Protein AF-A0A7Y2YPT7-F1 (afdb_monomer_lite)

Radius of gyration: 23.67 Å; chains: 1; bounding box: 69×62×36 Å

Foldseek 3Di:
DDDPDDPPPVVPPPPDDPDPPPPDDDCAPLADQVQKAFPPPRHQAWQWDHDRSDTGGDPVRHPDDDTNDMDGPDADDDDDDDDDDDADVVGDDDDDHPDDD

Secondary structure (DSSP, 8-state):
-----STTTGGGTT----PPPPSPPPS--SSS-TTEEETTTSSPPTTEEEETTEEEE-GGG--S-S---EEESS--SS-----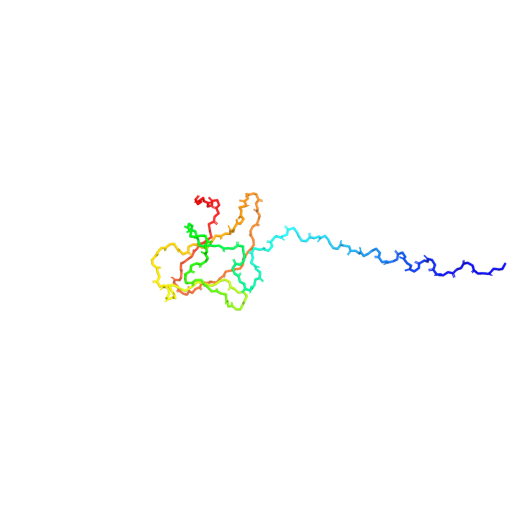-----TT-------S---

Structure (mmCIF, N/CA/C/O backbone):
data_AF-A0A7Y2YPT7-F1
#
_entry.id   AF-A0A7Y2YPT7-F1
#
loop_
_atom_site.group_PDB
_atom_site.id
_atom_site.type_symbol
_atom_site.label_atom_id
_atom_site.label_alt_id
_atom_site.label_comp_id
_atom_site.label_asym_id
_atom_site.label_entity_id
_atom_site.label_seq_id
_atom_site.pdbx_PDB_ins_code
_atom_site.Cartn_x
_atom_site.Cartn_y
_atom_site.Cartn_z
_atom_site.occupancy
_atom_site.B_iso_or_equiv
_atom_site.auth_seq_id
_atom_site.auth_comp_id
_atom_site.auth_asym_id
_atom_site.auth_atom_id
_atom_site.pdbx_PDB_model_num
ATOM 1 N N . MET A 1 1 ? -50.325 -47.249 21.429 1.00 41.34 1 MET A N 1
ATOM 2 C CA . MET A 1 1 ? -49.463 -47.703 20.314 1.00 41.34 1 MET A CA 1
ATOM 3 C C . MET A 1 1 ? -49.509 -46.638 19.232 1.00 41.34 1 MET A C 1
ATOM 5 O O . MET A 1 1 ? -50.565 -46.424 18.667 1.00 41.34 1 MET A O 1
ATOM 9 N N . ASN A 1 2 ? -48.446 -45.837 19.122 1.00 43.56 2 ASN A N 1
ATOM 10 C CA . ASN A 1 2 ? -47.490 -45.889 17.997 1.00 43.56 2 ASN A CA 1
ATOM 11 C C . ASN A 1 2 ? -48.003 -45.005 16.835 1.00 43.56 2 ASN A C 1
ATOM 13 O O . ASN A 1 2 ? -49.060 -45.284 16.304 1.00 43.56 2 ASN A O 1
ATOM 17 N N . ARG A 1 3 ? -47.346 -43.949 16.348 1.00 53.03 3 ARG A N 1
ATOM 18 C CA . ARG A 1 3 ? -45.927 -43.575 16.357 1.00 53.03 3 ARG A CA 1
ATOM 19 C C . ARG A 1 3 ? -45.821 -42.050 16.200 1.00 53.03 3 ARG A C 1
A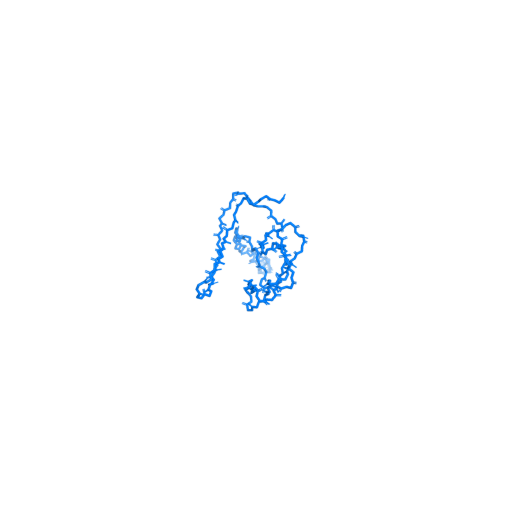TOM 21 O O . ARG A 1 3 ? -45.959 -41.540 15.097 1.00 53.03 3 ARG A O 1
ATOM 28 N N . ILE A 1 4 ? -45.561 -41.328 17.285 1.00 56.28 4 ILE A N 1
ATOM 29 C CA . ILE A 1 4 ? -45.047 -39.953 17.209 1.00 56.28 4 ILE A CA 1
ATOM 30 C C . ILE A 1 4 ? -43.553 -40.094 17.480 1.00 56.28 4 ILE A C 1
ATOM 32 O O . ILE A 1 4 ? -43.122 -40.078 18.628 1.00 56.28 4 ILE A O 1
ATOM 36 N N . SER A 1 5 ? -42.766 -40.426 16.460 1.00 57.84 5 SER A N 1
ATOM 37 C CA . SER A 1 5 ? -41.326 -40.586 16.652 1.00 57.84 5 SER A CA 1
ATOM 38 C C . SER A 1 5 ? -40.563 -40.382 15.350 1.00 57.84 5 SER A C 1
ATOM 40 O O . SER A 1 5 ? -40.984 -40.853 14.298 1.00 57.84 5 SER A O 1
ATOM 42 N N . LEU A 1 6 ? -39.429 -39.701 15.487 1.00 51.72 6 LEU A N 1
ATOM 43 C CA . LEU A 1 6 ? -38.323 -39.472 14.551 1.00 51.72 6 LEU A CA 1
ATOM 44 C C . LEU A 1 6 ? -38.314 -38.244 13.627 1.00 51.72 6 LEU A C 1
ATOM 46 O O . LEU A 1 6 ? -37.219 -37.726 13.431 1.00 51.72 6 LEU A O 1
ATOM 50 N N . LEU A 1 7 ? -39.424 -37.703 13.108 1.00 50.41 7 LEU A N 1
ATOM 51 C CA . LEU A 1 7 ? -39.294 -36.598 12.128 1.00 50.41 7 LEU A CA 1
ATOM 52 C C . LEU A 1 7 ? -38.990 -35.210 12.729 1.00 50.41 7 LEU A C 1
ATOM 54 O O . LEU A 1 7 ? -38.447 -34.359 12.035 1.00 50.41 7 LEU A O 1
ATOM 58 N N . GLY A 1 8 ? -39.303 -34.971 14.006 1.00 49.00 8 GLY A N 1
ATOM 59 C CA . GLY A 1 8 ? -39.113 -33.656 14.640 1.00 49.00 8 GLY A CA 1
ATOM 60 C C . GLY A 1 8 ? -37.708 -33.385 15.194 1.00 49.00 8 GLY A C 1
ATOM 61 O O . GLY A 1 8 ? -37.380 -32.241 15.478 1.00 49.00 8 GLY A O 1
ATOM 62 N N . ILE A 1 9 ? -36.872 -34.417 15.359 1.00 51.88 9 ILE A N 1
ATOM 63 C CA . ILE A 1 9 ? -35.574 -34.300 16.054 1.00 51.88 9 ILE A CA 1
ATOM 64 C C . ILE A 1 9 ? -34.425 -33.985 15.078 1.00 51.88 9 ILE A C 1
ATOM 66 O O . ILE A 1 9 ? -33.420 -33.405 15.473 1.00 51.88 9 ILE A O 1
ATOM 70 N N . ILE A 1 10 ? -34.584 -34.288 13.786 1.00 52.69 10 ILE A N 1
ATOM 71 C CA . ILE A 1 10 ? -33.522 -34.107 12.779 1.00 52.69 10 ILE A CA 1
ATOM 72 C C . ILE A 1 10 ? -33.381 -32.631 12.349 1.00 52.69 10 ILE A C 1
ATOM 74 O O . ILE A 1 10 ? -32.316 -32.224 11.895 1.00 52.69 10 ILE A O 1
ATOM 78 N N . LEU A 1 11 ? -34.404 -31.792 12.561 1.00 50.81 11 LEU A N 1
ATOM 79 C CA . LEU A 1 11 ? -34.370 -30.373 12.176 1.00 50.81 11 LEU A CA 1
ATOM 80 C C . LEU A 1 11 ? -33.588 -29.474 13.158 1.00 50.81 11 LEU A C 1
ATOM 82 O O . LEU A 1 11 ? -33.291 -28.331 12.831 1.00 50.81 11 LEU A O 1
ATOM 86 N N . LEU A 1 12 ? -33.225 -29.974 14.347 1.00 52.22 12 LEU A N 1
ATOM 87 C CA . LEU A 1 12 ? -32.532 -29.192 15.385 1.00 52.22 12 LEU A CA 1
ATOM 88 C C . LEU A 1 12 ? -30.994 -29.251 15.322 1.00 52.22 12 LEU A C 1
ATOM 90 O O . LEU A 1 12 ? -30.338 -28.535 16.071 1.00 52.22 12 LEU A O 1
ATOM 94 N N . LEU A 1 13 ? -30.405 -30.056 14.432 1.00 54.41 13 LEU A N 1
ATOM 95 C CA . LEU A 1 13 ? -28.943 -30.218 14.330 1.00 54.41 13 LEU A CA 1
ATOM 96 C C . LEU A 1 13 ? -28.268 -29.259 13.331 1.00 54.41 13 LEU A C 1
ATOM 98 O O . LEU A 1 13 ? -27.059 -29.336 13.141 1.00 54.41 13 LEU A O 1
ATOM 102 N N . LEU A 1 14 ? -29.020 -28.341 12.713 1.00 55.34 14 LEU A N 1
ATOM 103 C CA . LEU A 1 14 ? -28.491 -27.338 11.776 1.00 55.34 14 LEU A CA 1
ATOM 104 C C . LEU A 1 14 ? -28.215 -25.969 12.419 1.00 55.34 14 LEU A C 1
ATOM 106 O O . LEU A 1 14 ? -27.978 -25.000 11.701 1.00 55.34 14 LEU A O 1
ATOM 110 N N . PHE A 1 15 ? -28.199 -25.866 13.753 1.00 62.22 15 PHE A N 1
ATOM 111 C CA . PHE A 1 15 ? -27.568 -24.722 14.415 1.00 62.22 15 PHE A CA 1
ATOM 112 C C . PHE A 1 15 ? -26.053 -24.867 14.271 1.00 62.22 15 PHE A C 1
ATOM 114 O O . PHE A 1 15 ? -25.362 -25.404 15.135 1.00 62.22 15 PHE A O 1
ATOM 121 N N . GLY A 1 16 ? -25.580 -24.460 13.093 1.00 62.25 16 GLY A N 1
ATOM 122 C CA . GLY A 1 16 ? -24.184 -24.440 12.711 1.00 62.25 16 GLY A CA 1
ATOM 123 C C . GLY A 1 16 ? -23.348 -23.742 13.771 1.00 62.25 16 GLY A C 1
ATOM 124 O O . GLY A 1 16 ? -23.707 -22.685 14.286 1.00 62.25 16 GLY A O 1
ATOM 125 N N . CYS A 1 17 ? -22.218 -24.361 14.087 1.00 62.09 17 CYS A N 1
ATOM 126 C CA . CYS A 1 17 ? -21.140 -23.717 14.807 1.00 62.09 17 CYS A CA 1
ATOM 127 C C . CYS A 1 17 ? -20.672 -22.530 13.952 1.00 62.09 17 CYS A C 1
ATOM 129 O O . CYS A 1 17 ? -19.954 -22.719 12.973 1.00 62.09 17 CYS A O 1
ATOM 131 N N . SER A 1 18 ? -21.127 -21.318 14.265 1.00 65.12 18 SER A N 1
ATOM 132 C CA . SER A 1 18 ? -20.512 -20.105 13.741 1.00 65.12 18 SER A CA 1
ATOM 133 C C . SER A 1 18 ? -19.127 -20.022 14.372 1.00 65.12 18 SER A C 1
ATOM 135 O O . SER A 1 18 ? -19.002 -19.699 15.557 1.00 65.12 18 SER A O 1
ATOM 137 N N . SER A 1 19 ? -18.090 -20.378 13.612 1.00 64.19 19 SER A N 1
ATOM 138 C CA . SER A 1 19 ? -16.718 -20.039 13.980 1.00 64.19 19 SER A CA 1
ATOM 139 C C . SER A 1 19 ? -16.675 -18.537 14.266 1.00 64.19 19 SER A C 1
ATOM 141 O O . SER A 1 19 ? -17.269 -17.785 13.489 1.00 64.19 19 SER A O 1
ATOM 143 N N . PRO A 1 20 ? -16.041 -18.088 15.363 1.00 63.50 20 PRO A N 1
ATOM 144 C CA . PRO A 1 20 ? -15.942 -16.663 15.637 1.00 63.50 20 PRO A CA 1
ATOM 145 C C . PRO A 1 20 ? -15.350 -15.979 14.404 1.00 63.50 20 PRO A C 1
ATOM 147 O O . PRO A 1 20 ? -14.313 -16.418 13.905 1.00 63.50 20 PRO A O 1
ATOM 150 N N . GLU A 1 21 ? -16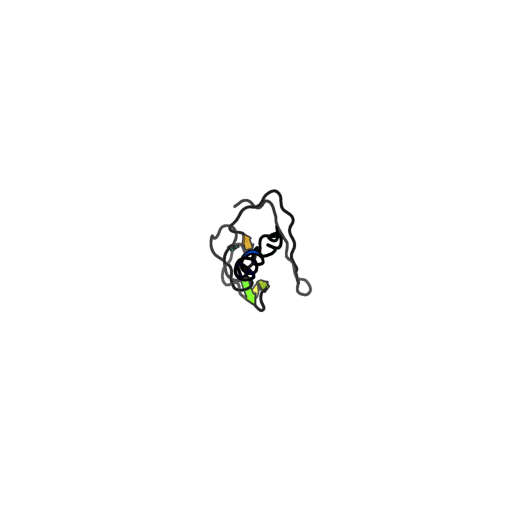.045 -14.962 13.889 1.00 66.25 21 GLU A N 1
ATOM 151 C CA . GLU A 1 21 ? -15.532 -14.150 12.788 1.00 66.25 21 GLU A CA 1
ATOM 152 C C . GLU A 1 21 ? -14.123 -13.678 13.147 1.00 66.25 21 GLU A C 1
ATOM 154 O O . GLU A 1 21 ? -13.846 -13.269 14.284 1.00 66.25 21 GLU A O 1
ATOM 159 N N . SER A 1 22 ? -13.213 -13.795 12.181 1.00 69.31 22 SER A N 1
ATOM 160 C CA . SER A 1 22 ? -11.864 -13.272 12.329 1.00 69.31 22 SER A CA 1
ATOM 161 C C . SER A 1 22 ? -11.957 -11.790 12.678 1.00 69.31 22 SER A C 1
ATOM 163 O O . SER A 1 22 ? -12.624 -11.023 11.991 1.00 69.31 22 SER A O 1
ATOM 165 N N . LYS A 1 23 ? -11.279 -11.372 13.750 1.00 86.25 23 LYS A N 1
ATOM 166 C CA . LYS A 1 23 ? -11.177 -9.949 14.111 1.00 86.25 23 LYS A CA 1
ATOM 167 C C . LYS A 1 23 ? -10.285 -9.160 13.144 1.00 86.25 23 LYS A C 1
ATOM 169 O O . LYS A 1 23 ? -10.172 -7.947 13.290 1.00 86.25 23 LYS A O 1
ATOM 174 N N . TRP A 1 24 ? -9.623 -9.842 12.210 1.00 92.88 24 TRP A N 1
ATOM 175 C CA . TRP A 1 24 ? -8.752 -9.227 11.220 1.00 92.88 24 TRP A CA 1
ATOM 176 C C . TRP A 1 24 ? -9.564 -8.622 10.083 1.00 92.88 24 TRP A C 1
ATOM 178 O O . TRP A 1 24 ? -10.469 -9.253 9.545 1.00 92.88 24 TRP A O 1
ATOM 188 N N . VAL A 1 25 ? -9.202 -7.397 9.714 1.00 93.44 25 VAL A N 1
ATOM 189 C CA . VAL A 1 25 ? -9.718 -6.723 8.525 1.00 93.44 25 VAL A CA 1
ATOM 190 C C . VAL A 1 25 ? -8.695 -6.908 7.416 1.00 93.44 25 VAL A C 1
ATOM 192 O O . VAL A 1 25 ? -7.545 -6.498 7.566 1.00 93.44 25 VAL A O 1
ATOM 195 N N . GLU A 1 26 ? -9.110 -7.516 6.310 1.00 94.75 26 GLU A N 1
ATOM 196 C CA . GLU A 1 26 ? -8.277 -7.605 5.115 1.00 94.75 26 GLU A CA 1
ATOM 197 C C . GLU A 1 26 ? -8.097 -6.206 4.519 1.00 94.75 26 GLU A C 1
ATOM 199 O O . GLU A 1 26 ? -9.067 -5.511 4.209 1.00 94.75 26 GLU A O 1
ATOM 204 N N . LEU A 1 27 ? -6.840 -5.769 4.411 1.00 96.88 27 LEU A N 1
ATOM 205 C CA . LEU A 1 27 ? -6.500 -4.469 3.829 1.00 96.88 27 LEU A CA 1
ATOM 206 C C . LEU A 1 27 ? -6.310 -4.545 2.314 1.00 96.88 27 LEU A C 1
ATOM 208 O O . LEU A 1 27 ? -6.490 -3.542 1.637 1.00 96.88 27 LEU A O 1
ATOM 212 N N . PHE A 1 28 ? -5.941 -5.708 1.779 1.00 97.94 28 PHE A N 1
ATOM 213 C CA . PHE A 1 28 ? -5.733 -5.923 0.353 1.00 97.94 28 PHE A CA 1
ATOM 214 C C . PHE A 1 28 ? -6.503 -7.162 -0.093 1.00 97.94 28 PHE A C 1
ATOM 216 O O . PHE A 1 28 ? -6.448 -8.191 0.573 1.00 97.94 28 PHE A O 1
ATOM 223 N N . ASN A 1 29 ? -7.213 -7.047 -1.214 1.00 96.81 29 ASN A N 1
ATOM 224 C CA . ASN A 1 29 ? -8.091 -8.095 -1.736 1.00 96.81 29 ASN A CA 1
ATOM 225 C C . ASN A 1 29 ? -7.371 -9.122 -2.632 1.00 96.81 29 ASN A C 1
ATOM 227 O O . ASN A 1 29 ? -8.023 -10.017 -3.153 1.00 96.81 29 ASN A O 1
ATOM 231 N N . GLY A 1 30 ? -6.059 -8.980 -2.857 1.00 97.38 30 GLY A N 1
ATOM 232 C CA . GLY A 1 30 ? -5.285 -9.871 -3.730 1.00 97.38 30 GLY A CA 1
ATOM 233 C C . GLY A 1 30 ? -5.389 -9.553 -5.226 1.00 97.38 30 G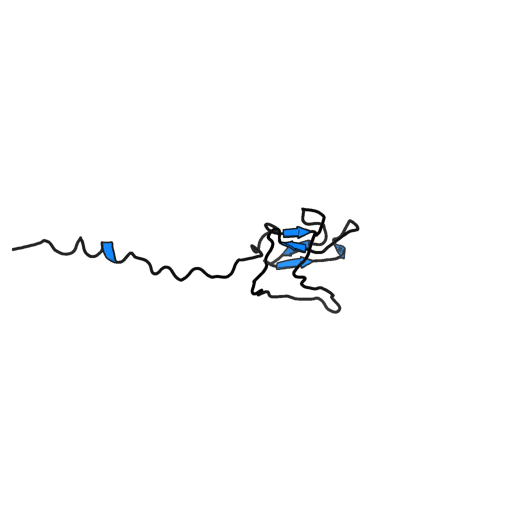LY A C 1
ATOM 234 O O . GLY A 1 30 ? -4.599 -10.057 -6.018 1.00 97.38 30 GLY A O 1
ATOM 235 N N . GLU A 1 31 ? -6.315 -8.694 -5.647 1.00 97.44 31 GLU A N 1
ATOM 236 C CA . GLU A 1 31 ? -6.661 -8.540 -7.065 1.00 97.44 31 GLU A CA 1
ATOM 237 C C . GLU A 1 31 ? -6.372 -7.142 -7.609 1.00 97.44 31 GLU A C 1
ATOM 239 O O . GLU A 1 31 ? -5.921 -6.988 -8.747 1.00 97.44 31 GLU A O 1
ATOM 244 N N . ASN A 1 32 ? -6.668 -6.100 -6.832 1.00 97.31 32 ASN A N 1
ATOM 245 C CA . ASN A 1 32 ? -6.658 -4.724 -7.316 1.00 97.31 32 ASN A CA 1
ATOM 246 C C . ASN A 1 32 ? -6.511 -3.706 -6.169 1.00 97.31 32 ASN A C 1
ATOM 248 O O . ASN A 1 32 ? -6.386 -4.050 -5.001 1.00 97.31 32 ASN A O 1
ATOM 252 N N . PHE A 1 33 ? -6.527 -2.420 -6.509 1.00 97.62 33 PHE A N 1
ATOM 253 C CA . PHE A 1 33 ? -6.301 -1.333 -5.555 1.00 97.62 33 PHE A CA 1
ATOM 254 C C . PHE A 1 33 ? -7.553 -0.838 -4.822 1.00 97.62 33 PHE A C 1
ATOM 256 O O . PHE A 1 33 ? -7.547 0.271 -4.295 1.00 97.62 33 PHE A O 1
ATOM 263 N N . GLU A 1 34 ? -8.646 -1.597 -4.804 1.00 97.56 34 GLU A N 1
ATOM 264 C CA . GLU A 1 34 ? -9.813 -1.225 -4.007 1.00 97.56 34 GLU A CA 1
ATOM 265 C C . GLU A 1 34 ? -9.414 -1.044 -2.534 1.00 97.56 34 GLU A C 1
ATOM 267 O O . GLU A 1 34 ? -8.765 -1.905 -1.938 1.00 97.56 34 GLU A O 1
ATOM 272 N N . GLY A 1 35 ? -9.774 0.104 -1.957 1.00 97.31 35 GLY A N 1
ATOM 273 C CA . GLY A 1 35 ? -9.360 0.477 -0.608 1.00 97.31 35 GLY A CA 1
ATOM 274 C C . GLY A 1 35 ? -8.009 1.192 -0.525 1.00 97.31 35 GLY A C 1
ATOM 275 O O . GLY A 1 35 ? -7.562 1.442 0.596 1.00 97.31 35 GLY A O 1
ATOM 276 N N . TRP A 1 36 ? -7.369 1.526 -1.653 1.00 98.12 36 TRP A N 1
ATOM 277 C CA . TRP A 1 36 ? -6.080 2.218 -1.705 1.00 98.12 36 TRP A CA 1
ATOM 278 C C . TRP A 1 36 ? -6.043 3.351 -2.735 1.00 98.12 36 TRP A C 1
ATOM 280 O O . TRP A 1 36 ? -6.585 3.257 -3.839 1.00 98.12 36 TRP A O 1
ATOM 290 N N . HIS A 1 37 ? -5.266 4.387 -2.431 1.00 96.50 37 HIS A N 1
ATOM 291 C CA . HIS A 1 37 ? -4.931 5.456 -3.369 1.00 96.50 37 HIS A CA 1
ATOM 292 C C . HIS A 1 37 ? -3.505 5.968 -3.151 1.00 96.50 37 HIS A C 1
ATOM 294 O O . HIS A 1 37 ? -2.832 5.633 -2.178 1.00 96.50 37 HIS A O 1
ATOM 300 N N . THR A 1 38 ? -2.999 6.768 -4.092 1.00 95.69 38 THR A N 1
ATOM 301 C CA . THR A 1 38 ? -1.732 7.474 -3.901 1.00 95.69 38 THR A CA 1
ATOM 302 C C . THR A 1 38 ? -1.957 8.733 -3.075 1.00 95.69 38 THR A C 1
ATOM 304 O O . THR A 1 38 ? -2.852 9.522 -3.387 1.00 95.69 38 THR A O 1
ATOM 307 N N . PHE A 1 39 ? -1.100 8.926 -2.071 1.00 95.31 39 PHE A N 1
ATOM 308 C CA . PHE A 1 39 ? -1.142 10.042 -1.130 1.00 95.31 39 PHE A CA 1
ATOM 309 C C . PHE A 1 39 ? -1.295 11.391 -1.847 1.00 95.31 39 PHE A C 1
ATOM 311 O O . PHE A 1 39 ? -0.468 11.721 -2.707 1.00 95.31 39 PHE A O 1
ATOM 318 N N . ASN A 1 40 ? -2.325 12.158 -1.480 1.00 93.50 40 ASN A N 1
ATOM 319 C CA . ASN A 1 40 ? -2.727 13.453 -2.051 1.00 93.50 40 ASN A CA 1
ATOM 320 C C . ASN A 1 40 ? -3.180 13.448 -3.525 1.00 93.50 40 ASN A C 1
ATOM 322 O O . ASN A 1 40 ? -3.290 14.512 -4.139 1.00 93.50 40 ASN A O 1
ATOM 326 N N . ILE A 1 41 ? -3.459 12.280 -4.112 1.00 91.06 41 ILE A N 1
ATOM 327 C CA . ILE A 1 41 ? -3.868 12.155 -5.525 1.00 91.06 41 ILE A CA 1
ATOM 328 C C . ILE A 1 41 ? -5.294 11.597 -5.681 1.00 91.06 41 ILE A C 1
ATOM 330 O O . ILE A 1 41 ? -5.956 11.896 -6.677 1.00 91.06 41 ILE A O 1
ATOM 334 N N . GLY A 1 42 ? -5.783 10.792 -4.730 1.00 88.50 42 GLY A N 1
ATOM 335 C CA . GLY A 1 42 ? -7.149 10.234 -4.740 1.00 88.50 42 GLY A CA 1
ATOM 336 C C . GLY A 1 42 ? -7.399 9.109 -5.759 1.00 88.50 42 GLY A C 1
ATOM 337 O O . GLY A 1 42 ? -8.526 8.655 -5.927 1.00 88.50 42 GLY A O 1
ATOM 338 N N . LYS A 1 43 ? -6.354 8.652 -6.454 1.00 90.62 43 LYS A N 1
ATOM 339 C CA . LYS A 1 43 ? -6.328 7.422 -7.261 1.00 90.62 43 LYS A CA 1
ATOM 340 C C . LYS A 1 43 ? -4.946 6.791 -7.160 1.00 90.62 43 LYS A C 1
ATOM 342 O O . LYS A 1 43 ? -3.990 7.487 -6.814 1.00 90.62 43 LYS A O 1
ATOM 347 N N . VAL A 1 44 ? -4.815 5.512 -7.502 1.00 91.62 44 VAL A N 1
ATOM 348 C CA . VAL A 1 44 ? -3.490 4.895 -7.623 1.00 91.62 44 VAL A CA 1
ATOM 349 C C . VAL A 1 44 ? -2.769 5.442 -8.849 1.00 91.62 44 VAL A C 1
ATOM 351 O O . VAL A 1 44 ? -3.293 5.454 -9.966 1.00 91.62 44 VAL A O 1
ATOM 354 N N . TYR A 1 45 ? -1.577 5.966 -8.599 1.00 86.38 45 TYR A N 1
ATOM 355 C CA . TYR A 1 45 ? -0.685 6.539 -9.590 1.00 86.38 45 TYR A CA 1
ATOM 356 C C . TYR A 1 45 ? 0.257 5.478 -10.170 1.00 86.38 45 TYR A C 1
ATOM 358 O O . TYR A 1 45 ? 0.274 4.326 -9.739 1.00 86.38 45 TYR A O 1
ATOM 366 N N . ASP A 1 46 ? 1.026 5.855 -11.186 1.00 88.69 46 ASP A N 1
ATOM 367 C CA . ASP A 1 46 ? 1.940 4.931 -11.852 1.00 88.69 46 ASP A CA 1
ATOM 368 C C . ASP A 1 46 ? 3.061 4.406 -10.929 1.00 88.69 46 ASP A C 1
ATOM 370 O O . ASP A 1 46 ? 3.375 4.968 -9.880 1.00 88.69 46 ASP A O 1
ATOM 374 N N . GLY A 1 47 ? 3.650 3.270 -11.308 1.00 93.81 47 GLY A N 1
ATOM 375 C CA . GLY A 1 47 ? 4.659 2.565 -10.512 1.00 93.81 47 GLY A CA 1
ATOM 376 C C . GLY A 1 47 ? 4.100 1.416 -9.675 1.00 93.81 47 GLY A C 1
ATOM 377 O O . GLY A 1 47 ? 4.780 0.401 -9.537 1.00 93.81 47 GLY A O 1
ATOM 378 N N . TRP A 1 48 ? 2.866 1.532 -9.178 1.00 96.38 48 TRP A N 1
ATOM 379 C CA . TRP A 1 48 ? 2.181 0.441 -8.482 1.00 96.38 48 TRP A CA 1
ATOM 380 C C . TRP A 1 48 ? 1.472 -0.504 -9.453 1.00 96.38 48 TRP A C 1
ATOM 382 O O . TRP A 1 48 ? 0.819 -0.069 -10.404 1.00 96.38 48 TRP A O 1
ATOM 392 N N . TYR A 1 49 ? 1.574 -1.804 -9.193 1.00 96.56 49 TYR A N 1
ATOM 393 C CA . TYR A 1 49 ? 0.845 -2.855 -9.902 1.00 96.56 49 TYR A CA 1
ATOM 394 C C . TYR A 1 49 ? 0.544 -4.032 -8.963 1.00 96.56 49 TYR A C 1
ATOM 396 O O . TYR A 1 49 ? 1.174 -4.173 -7.914 1.00 96.56 49 TYR A O 1
ATOM 404 N N . VAL A 1 50 ? -0.428 -4.862 -9.345 1.00 97.31 50 VAL A N 1
ATOM 405 C CA . VAL A 1 50 ? -0.725 -6.133 -8.675 1.00 97.31 50 VAL A CA 1
ATOM 406 C C . VAL A 1 50 ? -0.197 -7.274 -9.535 1.00 97.31 50 VAL A C 1
ATOM 408 O O . VAL A 1 50 ? -0.474 -7.330 -10.734 1.00 97.31 50 VAL A O 1
ATOM 411 N N . GLU A 1 51 ? 0.574 -8.175 -8.935 1.00 97.56 51 GLU A N 1
ATOM 412 C CA . GLU A 1 51 ? 1.060 -9.400 -9.577 1.00 97.56 51 GLU A CA 1
ATOM 413 C C . GLU A 1 51 ? 1.187 -10.493 -8.514 1.00 97.56 51 GLU A C 1
ATOM 415 O O . GLU A 1 51 ? 1.740 -10.236 -7.451 1.00 97.56 51 GLU A O 1
ATOM 420 N N . ASN A 1 52 ? 0.699 -11.705 -8.799 1.00 97.06 52 ASN A N 1
ATOM 421 C CA . ASN A 1 52 ? 0.714 -12.843 -7.867 1.00 97.06 52 ASN A CA 1
ATOM 422 C C . ASN A 1 52 ? 0.098 -12.535 -6.492 1.00 97.06 52 ASN A C 1
ATOM 424 O O . ASN A 1 52 ? 0.660 -12.929 -5.479 1.00 97.06 52 ASN A O 1
ATOM 428 N N . GLU A 1 53 ? -1.030 -11.820 -6.458 1.00 97.75 53 GLU A N 1
ATOM 429 C CA . GLU A 1 53 ? -1.686 -11.433 -5.199 1.00 97.75 53 GLU A CA 1
ATOM 430 C C . GLU A 1 53 ? -0.794 -10.570 -4.284 1.00 97.75 53 GLU A C 1
ATOM 432 O O . GLU A 1 53 ? -0.962 -10.542 -3.068 1.00 97.75 53 GLU A O 1
ATOM 437 N N . GLU A 1 54 ? 0.140 -9.810 -4.871 1.00 97.44 54 GLU A N 1
ATOM 438 C CA . GLU A 1 54 ? 1.026 -8.882 -4.165 1.00 97.44 54 GLU A CA 1
ATOM 439 C C . GLU A 1 54 ? 0.862 -7.452 -4.698 1.00 97.44 54 GLU A C 1
ATOM 441 O O . GLU A 1 54 ? 0.865 -7.216 -5.910 1.00 97.44 54 GLU A O 1
ATOM 446 N N . LEU A 1 55 ? 0.820 -6.472 -3.791 1.00 97.31 55 LEU A N 1
ATOM 447 C CA . LEU A 1 55 ? 1.032 -5.064 -4.129 1.00 97.31 55 LEU A CA 1
ATOM 448 C C . LEU A 1 55 ? 2.523 -4.822 -4.371 1.00 97.31 55 LEU A C 1
ATOM 450 O O . LEU A 1 55 ? 3.348 -5.001 -3.472 1.00 97.31 55 LEU A O 1
ATOM 454 N N . ARG A 1 56 ? 2.878 -4.384 -5.580 1.00 96.50 56 ARG A N 1
ATOM 455 C CA . ARG A 1 56 ? 4.275 -4.214 -5.996 1.00 96.50 56 ARG A CA 1
ATOM 456 C C . ARG A 1 56 ? 4.517 -2.831 -6.559 1.00 96.50 56 ARG A C 1
ATOM 458 O O . ARG A 1 56 ? 3.671 -2.263 -7.244 1.00 96.50 56 ARG A O 1
ATOM 465 N N . PHE A 1 57 ? 5.712 -2.319 -6.299 1.00 95.75 57 PHE A N 1
ATOM 466 C CA . PHE A 1 57 ? 6.152 -1.025 -6.789 1.00 95.75 57 PHE A CA 1
ATOM 467 C C . PHE A 1 57 ? 7.421 -1.162 -7.631 1.00 95.75 57 PHE A C 1
ATOM 469 O O . PHE A 1 57 ? 8.398 -1.775 -7.198 1.00 95.75 57 PHE A O 1
ATOM 476 N N . ASP A 1 58 ? 7.420 -0.558 -8.819 1.00 94.25 58 ASP A N 1
ATOM 477 C CA . ASP A 1 58 ? 8.603 -0.395 -9.663 1.00 94.25 58 ASP A CA 1
ATOM 478 C C . ASP A 1 58 ? 8.724 1.062 -10.126 1.00 94.25 58 ASP A C 1
ATOM 480 O O . ASP A 1 58 ? 7.919 1.572 -10.911 1.00 94.25 58 ASP A O 1
ATOM 484 N N . PHE A 1 59 ? 9.783 1.733 -9.670 1.00 90.50 59 PHE A N 1
ATOM 485 C CA . PHE A 1 59 ? 10.060 3.123 -10.018 1.00 90.50 59 PHE A CA 1
ATOM 486 C C . PHE A 1 59 ? 10.243 3.336 -11.528 1.00 90.50 59 PHE A C 1
ATOM 488 O O . PHE A 1 59 ? 9.995 4.437 -12.016 1.00 90.50 59 PHE A O 1
ATOM 495 N N . LYS A 1 60 ? 10.656 2.307 -12.282 1.00 92.50 60 LYS A N 1
ATOM 496 C CA . LYS A 1 60 ? 10.860 2.394 -13.736 1.00 92.50 60 LYS A CA 1
ATOM 497 C C . LYS A 1 60 ? 9.550 2.498 -14.510 1.00 92.50 60 LYS A C 1
ATOM 499 O O . LYS A 1 60 ? 9.562 2.931 -15.659 1.00 92.50 60 LYS A O 1
ATOM 504 N N . LEU A 1 61 ? 8.432 2.096 -13.904 1.00 92.75 61 LEU A N 1
ATOM 505 C CA . LEU A 1 61 ? 7.103 2.192 -14.510 1.00 92.75 61 LEU A CA 1
ATOM 506 C C . LEU A 1 61 ? 6.463 3.571 -14.310 1.00 92.75 61 LEU A C 1
ATOM 508 O O . LEU A 1 61 ? 5.402 3.839 -14.881 1.00 92.75 61 LEU A O 1
ATOM 512 N N . ARG A 1 62 ? 7.099 4.452 -13.531 1.00 91.25 62 ARG A N 1
ATOM 513 C CA . ARG A 1 62 ? 6.633 5.823 -13.342 1.00 91.25 62 ARG A CA 1
ATOM 514 C C . ARG A 1 62 ? 6.816 6.639 -14.615 1.00 91.25 62 ARG A C 1
ATOM 516 O O . ARG A 1 62 ? 7.881 6.641 -15.228 1.00 91.25 62 ARG A O 1
ATOM 523 N N . LYS A 1 63 ? 5.770 7.366 -14.991 1.00 87.81 63 LYS A N 1
ATOM 524 C CA . LYS A 1 63 ? 5.744 8.303 -16.121 1.00 87.81 63 LYS A CA 1
ATOM 525 C C . LYS A 1 63 ? 5.606 9.744 -15.652 1.00 87.81 63 LYS A C 1
ATOM 527 O O . LYS A 1 63 ? 5.829 10.656 -16.443 1.00 87.81 63 LYS A O 1
ATOM 532 N N . GLN A 1 64 ? 5.207 9.951 -14.399 1.00 81.50 64 GLN A N 1
ATOM 533 C CA . GLN A 1 64 ? 4.941 11.266 -13.844 1.00 81.50 64 GLN A CA 1
ATOM 534 C C . GLN A 1 64 ? 5.669 11.483 -12.513 1.00 81.50 64 GLN A C 1
ATOM 536 O O . GLN A 1 64 ? 5.771 10.597 -11.659 1.00 81.50 64 GLN A O 1
ATOM 541 N N . GLU A 1 65 ? 6.131 12.716 -12.328 1.00 81.12 65 GLU A N 1
ATOM 542 C CA . GLU A 1 65 ? 6.654 13.213 -11.058 1.00 81.12 65 GLU A CA 1
ATOM 543 C C . GLU A 1 65 ? 5.533 13.317 -10.011 1.00 81.12 65 GLU A C 1
ATOM 545 O O . GLU A 1 65 ? 4.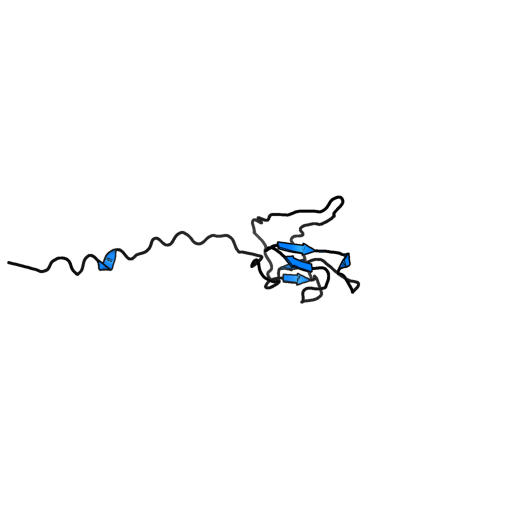360 13.492 -10.354 1.00 81.12 65 GLU A O 1
ATOM 550 N N . GLY A 1 66 ? 5.886 13.197 -8.728 1.00 83.31 66 GLY A N 1
ATOM 551 C CA . GLY A 1 66 ? 4.929 13.258 -7.617 1.00 83.31 66 GLY A CA 1
ATOM 552 C C . GLY A 1 66 ? 5.089 12.149 -6.578 1.00 83.31 66 GLY A C 1
ATOM 553 O O . GLY A 1 66 ? 6.073 11.402 -6.589 1.00 83.31 66 GLY A O 1
ATOM 554 N N . SER A 1 67 ? 4.115 12.071 -5.668 1.00 87.19 67 SER A N 1
ATOM 555 C CA . SER A 1 67 ? 4.058 11.054 -4.615 1.00 87.19 67 SER A CA 1
ATOM 556 C C . SER A 1 67 ? 3.931 9.648 -5.205 1.00 87.19 67 SER A C 1
ATOM 558 O O . SER A 1 67 ? 3.274 9.444 -6.220 1.00 87.19 67 SER A O 1
ATOM 560 N N . SER A 1 68 ? 4.553 8.677 -4.540 1.00 91.44 68 SER A N 1
ATOM 561 C CA . SER A 1 68 ? 4.375 7.241 -4.806 1.00 91.44 68 SER A CA 1
ATOM 562 C C . SER A 1 68 ? 3.943 6.477 -3.554 1.00 91.44 68 SER A C 1
ATOM 564 O O . SER A 1 68 ? 3.891 5.250 -3.563 1.00 91.44 68 SER A O 1
ATOM 566 N N . TYR A 1 69 ? 3.616 7.192 -2.474 1.00 94.69 69 TYR A N 1
ATOM 567 C CA . TYR A 1 69 ? 3.133 6.574 -1.247 1.00 94.69 69 TYR A CA 1
ATOM 568 C C . TYR A 1 69 ? 1.716 6.056 -1.473 1.00 94.69 69 TYR A C 1
ATOM 570 O O . TYR A 1 69 ? 0.827 6.827 -1.833 1.00 94.69 69 TYR A O 1
ATOM 578 N N . LEU A 1 70 ? 1.530 4.752 -1.291 1.00 96.69 70 LEU A N 1
ATOM 579 C CA . LEU A 1 70 ? 0.223 4.110 -1.306 1.00 96.69 70 LEU A CA 1
ATOM 580 C C . LEU A 1 70 ? -0.368 4.182 0.105 1.00 96.69 70 LEU A C 1
ATOM 582 O O . LEU A 1 70 ? 0.305 3.825 1.073 1.00 96.69 70 LEU A O 1
ATOM 586 N N . VAL A 1 71 ? -1.600 4.664 0.222 1.00 97.12 71 VAL A N 1
ATOM 587 C CA . VAL A 1 71 ? -2.308 4.852 1.494 1.00 97.12 71 VAL A CA 1
ATOM 588 C C . VAL A 1 71 ? -3.688 4.215 1.417 1.00 97.12 71 VAL A C 1
ATOM 590 O O . VAL A 1 71 ? -4.280 4.133 0.340 1.00 97.12 71 VAL A O 1
ATOM 593 N N . SER A 1 72 ? -4.181 3.711 2.546 1.00 97.31 72 SER A N 1
ATOM 594 C CA . SER A 1 72 ? -5.508 3.107 2.614 1.00 97.31 72 SER A CA 1
ATOM 595 C C . SER A 1 72 ? -6.600 4.177 2.598 1.00 97.31 72 SER A C 1
ATOM 597 O O . SER A 1 72 ? -6.478 5.191 3.280 1.00 97.31 72 SER A O 1
ATOM 599 N N . ASP A 1 73 ? -7.717 3.909 1.924 1.00 97.00 73 ASP A N 1
ATOM 600 C CA . ASP A 1 73 ? -8.894 4.795 1.891 1.00 97.00 73 ASP A CA 1
ATOM 601 C C . ASP A 1 73 ? -9.523 4.979 3.281 1.00 97.00 73 ASP A C 1
ATOM 603 O O . ASP A 1 73 ? -10.179 5.979 3.570 1.00 97.00 73 ASP A O 1
ATOM 607 N N . LYS A 1 74 ? -9.356 3.978 4.151 1.00 96.25 74 LYS A N 1
ATOM 608 C CA . LYS A 1 74 ? -9.851 3.992 5.529 1.00 96.25 74 LYS A CA 1
ATOM 609 C C . LYS A 1 74 ? -8.770 4.481 6.484 1.00 96.25 74 LYS A C 1
ATOM 611 O O . LYS A 1 74 ? -7.605 4.110 6.369 1.00 96.25 74 LYS A O 1
ATOM 616 N N . THR A 1 75 ? -9.191 5.234 7.496 1.00 96.44 75 THR A N 1
ATOM 617 C CA . THR A 1 75 ? -8.343 5.619 8.628 1.00 96.44 75 THR A CA 1
ATOM 618 C C . THR A 1 75 ? -8.477 4.611 9.764 1.00 96.44 75 THR A C 1
ATOM 620 O O . THR A 1 75 ? -9.582 4.199 10.121 1.00 96.44 75 THR A O 1
ATOM 623 N N . TYR A 1 76 ? -7.347 4.272 10.380 1.00 95.94 76 TYR A N 1
ATOM 624 C CA . TYR A 1 76 ? -7.269 3.391 11.541 1.00 95.94 76 TYR A CA 1
ATOM 625 C C . TYR A 1 76 ? -6.574 4.108 12.698 1.00 95.94 76 TYR A C 1
ATOM 627 O O . TYR A 1 76 ? -5.744 4.990 12.488 1.00 95.94 76 TYR A O 1
ATOM 635 N N . THR A 1 77 ? -6.920 3.734 13.927 1.00 93.75 77 THR A N 1
ATOM 636 C CA . THR A 1 77 ? -6.362 4.341 15.145 1.00 93.75 77 THR A CA 1
ATOM 637 C C . THR A 1 77 ? -5.729 3.284 16.044 1.00 93.75 77 THR A C 1
ATOM 639 O O . THR A 1 77 ? -4.528 3.058 15.966 1.00 93.75 77 THR A O 1
ATOM 642 N N . ASN A 1 78 ? -6.525 2.598 16.865 1.00 95.88 78 ASN A N 1
ATOM 643 C CA . ASN A 1 78 ? -6.073 1.474 17.681 1.00 95.88 78 ASN A CA 1
ATOM 644 C C . ASN A 1 78 ? -6.123 0.202 16.832 1.00 95.88 78 ASN A C 1
ATOM 646 O O . ASN A 1 78 ? -7.208 -0.332 16.597 1.00 95.88 78 ASN A O 1
ATOM 650 N N . PHE A 1 79 ? -4.972 -0.266 16.361 1.00 96.12 79 PHE A N 1
ATOM 651 C CA . PHE A 1 79 ? -4.893 -1.451 15.513 1.00 96.12 79 PHE A CA 1
ATOM 652 C C . PHE A 1 79 ? -3.659 -2.299 15.823 1.00 96.12 79 PHE A C 1
ATOM 654 O O . PHE A 1 79 ? -2.670 -1.823 16.378 1.00 96.12 79 PHE A O 1
ATOM 661 N N . GLU A 1 80 ? -3.740 -3.559 15.412 1.00 96.56 80 GLU A N 1
ATOM 662 C CA . GLU A 1 80 ? -2.598 -4.440 15.198 1.00 96.56 80 GLU A CA 1
ATOM 663 C C . GLU A 1 80 ? -2.469 -4.636 13.684 1.00 96.56 80 GLU A C 1
ATOM 665 O O . GLU A 1 80 ? -3.477 -4.821 13.001 1.00 96.56 80 GLU A O 1
ATOM 670 N N . LEU A 1 81 ? -1.252 -4.532 13.147 1.00 96.56 81 LEU A N 1
ATOM 671 C CA . LEU A 1 81 ? -0.983 -4.684 11.718 1.00 96.56 81 LEU A CA 1
ATOM 672 C C . LEU A 1 81 ? -0.140 -5.936 11.496 1.00 96.56 81 LEU A C 1
ATOM 674 O O . LEU A 1 81 ? 0.938 -6.069 12.072 1.00 96.56 81 LEU A O 1
ATOM 678 N N . SER A 1 82 ? -0.624 -6.815 10.623 1.00 96.62 82 SER A N 1
ATOM 679 C CA . SER A 1 82 ? 0.096 -7.987 10.134 1.00 96.62 82 SER A CA 1
ATOM 680 C C . SER A 1 82 ? 0.249 -7.871 8.621 1.00 96.62 82 SER A C 1
ATOM 682 O O . SER A 1 82 ? -0.721 -7.555 7.931 1.00 96.62 82 SER A O 1
ATOM 684 N N . LEU A 1 83 ? 1.463 -8.088 8.116 1.00 97.12 83 LEU A N 1
ATOM 685 C CA . LEU A 1 83 ? 1.764 -8.126 6.686 1.00 97.12 83 LEU A CA 1
ATOM 686 C C . LEU A 1 83 ? 3.057 -8.894 6.421 1.00 97.12 83 LEU A C 1
ATOM 688 O O . LEU A 1 83 ? 3.952 -8.954 7.267 1.00 97.12 83 LEU A O 1
ATOM 692 N N . GLU A 1 84 ? 3.173 -9.395 5.199 1.00 97.94 84 GLU A N 1
ATOM 693 C CA . GLU A 1 84 ? 4.422 -9.887 4.634 1.00 97.94 84 GLU A CA 1
ATOM 694 C C . GLU A 1 84 ? 4.992 -8.847 3.671 1.00 97.94 84 GLU A C 1
ATOM 696 O O . GLU A 1 84 ? 4.261 -8.090 3.031 1.00 97.94 84 GLU A O 1
ATOM 701 N N . TRP A 1 85 ? 6.318 -8.777 3.584 1.00 97.44 85 TRP A N 1
ATOM 702 C CA . TRP A 1 85 ? 6.996 -7.862 2.677 1.00 97.44 85 TRP A CA 1
ATOM 703 C C . TRP A 1 85 ? 8.237 -8.518 2.089 1.00 97.44 85 TRP A C 1
ATOM 705 O O . TRP A 1 85 ? 8.879 -9.376 2.697 1.00 97.44 85 TRP A O 1
ATOM 715 N N . LYS A 1 86 ? 8.596 -8.071 0.889 1.00 96.56 86 LYS A N 1
ATOM 716 C CA . LYS A 1 86 ? 9.811 -8.472 0.190 1.00 96.56 86 LYS A CA 1
ATOM 717 C C . LYS A 1 86 ? 10.424 -7.250 -0.469 1.00 96.56 86 LYS A C 1
ATOM 719 O O . LYS A 1 86 ? 9.713 -6.386 -0.973 1.00 96.56 86 LYS A O 1
ATOM 724 N N . ILE A 1 87 ? 11.749 -7.188 -0.472 1.00 96.12 87 ILE A N 1
ATOM 725 C CA . ILE A 1 87 ? 12.492 -6.077 -1.058 1.00 96.12 87 ILE A CA 1
ATOM 726 C C . ILE A 1 87 ? 13.578 -6.598 -1.995 1.00 96.12 87 ILE A C 1
ATOM 728 O O . ILE A 1 87 ? 14.134 -7.677 -1.779 1.00 96.12 87 ILE A O 1
ATOM 732 N N . SER A 1 88 ? 13.860 -5.847 -3.058 1.00 94.50 88 SER A N 1
ATOM 733 C CA . SER A 1 88 ? 14.998 -6.121 -3.935 1.00 94.50 88 SER A CA 1
ATOM 734 C C . SER A 1 88 ? 16.316 -5.779 -3.240 1.00 94.50 88 SER A C 1
ATOM 736 O O . SER A 1 88 ? 16.347 -5.007 -2.280 1.00 94.50 88 SER A O 1
ATOM 738 N N .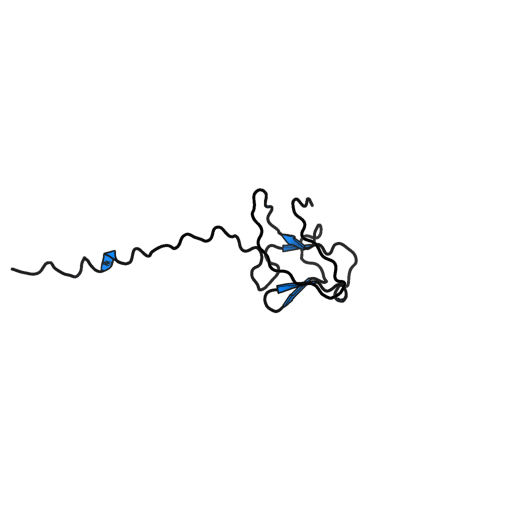 GLU A 1 89 ? 17.428 -6.296 -3.763 1.00 96.44 89 GLU A N 1
ATOM 739 C CA . GLU A 1 89 ? 18.763 -5.876 -3.333 1.00 96.44 89 GLU A CA 1
ATOM 740 C C . GLU A 1 89 ? 18.888 -4.344 -3.420 1.00 96.44 89 GLU A C 1
ATOM 742 O O . GLU A 1 89 ? 18.490 -3.744 -4.421 1.00 96.44 89 GLU A O 1
ATOM 747 N N . HIS A 1 90 ? 19.389 -3.714 -2.355 1.00 95.31 90 HIS A N 1
ATOM 748 C CA . HIS A 1 90 ? 19.476 -2.252 -2.199 1.00 95.31 90 HIS A CA 1
ATOM 749 C C . HIS A 1 90 ? 18.142 -1.484 -2.270 1.00 95.31 90 HIS A C 1
ATOM 751 O O . HIS A 1 90 ? 18.152 -0.256 -2.379 1.00 95.31 90 HIS A O 1
ATOM 757 N N . GLY A 1 91 ? 16.994 -2.164 -2.215 1.00 93.88 91 GLY A N 1
ATOM 758 C CA . GLY A 1 91 ? 15.701 -1.492 -2.202 1.00 93.88 91 GLY A CA 1
ATOM 759 C C . GLY A 1 91 ? 15.485 -0.690 -0.917 1.00 93.88 91 GLY A C 1
ATOM 760 O O . GLY A 1 91 ? 16.037 -1.000 0.140 1.00 93.88 91 GLY A O 1
ATOM 761 N N . ASN A 1 92 ? 14.651 0.342 -1.015 1.00 94.12 92 ASN A N 1
ATOM 762 C CA . ASN A 1 92 ? 14.237 1.171 0.110 1.00 94.12 92 ASN A CA 1
ATOM 763 C C . ASN A 1 92 ? 12.717 1.349 0.053 1.00 94.12 92 ASN A C 1
ATOM 765 O O . ASN A 1 92 ? 12.172 1.706 -0.991 1.00 94.12 92 ASN A O 1
ATOM 769 N N . SER A 1 93 ? 12.051 1.057 1.162 1.00 94.81 93 SER A N 1
ATOM 770 C CA . SER A 1 93 ? 10.616 1.235 1.345 1.00 94.81 93 SER A CA 1
ATOM 771 C C . SER A 1 93 ? 10.327 1.451 2.832 1.00 94.81 93 SER A C 1
ATOM 773 O O . SER A 1 93 ? 11.228 1.370 3.670 1.00 94.81 93 SER A O 1
ATOM 775 N N . GLY A 1 94 ? 9.073 1.722 3.170 1.00 96.12 94 GLY A N 1
ATOM 776 C CA . GLY A 1 94 ? 8.650 1.915 4.547 1.00 96.12 94 GLY A CA 1
ATOM 777 C C . GLY A 1 94 ? 7.144 1.791 4.706 1.00 96.12 94 GLY A C 1
ATOM 778 O O . GLY A 1 94 ? 6.381 2.016 3.770 1.00 96.12 94 GLY A O 1
ATOM 779 N N . ILE A 1 95 ? 6.736 1.441 5.921 1.00 97.44 95 ILE A N 1
ATOM 780 C CA . ILE A 1 95 ? 5.341 1.462 6.349 1.00 97.44 95 ILE A CA 1
ATOM 781 C C . ILE A 1 95 ? 5.166 2.704 7.210 1.00 97.44 95 ILE A C 1
ATOM 783 O O . ILE A 1 95 ? 5.878 2.882 8.200 1.00 97.44 95 ILE A O 1
ATOM 787 N N . PHE A 1 96 ? 4.216 3.550 6.831 1.00 97.06 96 PHE A N 1
ATOM 788 C CA . PHE A 1 96 ? 3.822 4.714 7.610 1.00 97.06 96 PHE A CA 1
ATOM 789 C C . PHE A 1 96 ? 2.491 4.441 8.307 1.00 97.06 96 PHE A C 1
ATOM 791 O O . PHE A 1 96 ? 1.613 3.776 7.764 1.00 97.06 96 PHE A O 1
ATOM 798 N N . TRP A 1 97 ? 2.336 4.991 9.506 1.00 96.56 97 TRP A N 1
ATOM 799 C CA . TRP A 1 97 ? 1.071 5.047 10.231 1.00 96.56 97 TRP A CA 1
ATOM 800 C C . TRP A 1 97 ? 0.859 6.467 10.754 1.00 96.56 97 TRP A C 1
ATOM 802 O O . TRP A 1 97 ? 1.801 7.260 10.811 1.00 96.56 97 TRP A O 1
ATOM 812 N N . SER A 1 98 ? -0.382 6.796 11.119 1.00 95.62 98 SER A N 1
ATOM 813 C CA . SER A 1 98 ? -0.779 8.162 11.502 1.00 95.62 98 SER A CA 1
ATOM 814 C C . SER A 1 98 ? -0.491 9.207 10.413 1.00 95.62 98 SER A C 1
ATOM 816 O O . SER A 1 98 ? -0.132 10.346 10.710 1.00 95.62 98 SER A O 1
ATOM 818 N N . VAL A 1 99 ? -0.630 8.804 9.148 1.00 94.81 99 VAL A N 1
ATOM 819 C CA . VAL A 1 99 ? -0.507 9.687 7.985 1.00 94.81 99 VAL A CA 1
ATOM 820 C C . VAL A 1 99 ? -1.690 10.658 7.961 1.00 94.81 99 VAL A C 1
ATOM 822 O O . VAL A 1 99 ? -2.820 10.267 8.248 1.00 94.81 99 VAL A O 1
ATOM 825 N N . LEU A 1 100 ? -1.411 11.919 7.632 1.00 93.19 100 LEU A N 1
ATOM 826 C CA . LEU A 1 100 ? -2.406 12.964 7.416 1.00 93.19 100 LEU A CA 1
ATOM 827 C C . LEU A 1 100 ? -2.231 13.504 6.000 1.00 93.19 100 LEU A C 1
ATOM 829 O O . LEU A 1 100 ? -1.117 13.879 5.624 1.00 93.19 100 LEU A O 1
ATOM 833 N N . GLU A 1 101 ? -3.327 13.513 5.254 1.00 89.62 101 GLU A N 1
ATOM 834 C CA . GLU A 1 101 ? -3.445 14.105 3.919 1.00 89.62 101 GLU A CA 1
ATOM 835 C C . GLU A 1 101 ? -3.969 15.538 3.992 1.00 89.62 101 GLU A C 1
ATOM 837 O O . GLU A 1 101 ? -4.951 15.775 4.737 1.00 89.62 101 GLU A O 1
#

pLDDT: mean 86.08, std 16.5, range [41.34, 98.12]

Sequence (101 aa):
MNRISLLGIILLLLFGCSSPESKWVELFNGENFEGWHTFNIGKVYDGWYVENEELRFDFKLRKQEGSSYLVSDKTYTNFELSLEWKISEHGNSGIFWSVLE